Protein AF-A0A969HMY7-F1 (afdb_monomer_lite)

pLDDT: mean 85.23, std 11.76, range [44.53, 96.88]

Secondary structure (DSSP, 8-state):
-HHHHHHHHHHHHHHHT-----------TT----B--HHHHHHIIIIIGGGEEEEEETTTTEEEEEETTS---SSS--EEEEEEEETTTTEEEEEEEE-TTTTT-SEEEEEEEETTTTEEEEEEEE-SS--HHHHHHHHHHHHHHH-

Sequence (147 aa):
MKKKYILAFIVFFFCLGCQSRSGSDRINPEDAHFGTSDASELFFINVRQIYYNREDQTTTQLRIYRLKSWSLSDTLASFRLAIVNNWRYDEAYILIELNALLAPSEVLEIVWQSPTRKQEGKYLFPLPKVNKEAHYKLASQLYQSIR

Structure (mmCIF, N/CA/C/O backbone):
data_AF-A0A969HMY7-F1
#
_entry.id   AF-A0A969HMY7-F1
#
loop_
_atom_site.group_PDB
_atom_site.id
_atom_site.type_symbol
_atom_site.label_atom_id
_atom_site.label_alt_id
_atom_site.label_comp_id
_atom_site.label_asym_id
_atom_site.label_entity_id
_atom_site.label_seq_id
_atom_site.pdbx_PDB_ins_code
_atom_site.Cartn_x
_atom_site.Cartn_y
_atom_site.Cartn_z
_atom_site.occupancy
_atom_site.B_iso_or_equiv
_atom_site.auth_seq_id
_atom_site.auth_comp_id
_atom_site.auth_asym_id
_atom_site.auth_atom_id
_atom_site.pdbx_PDB_model_num
ATOM 1 N N . MET A 1 1 ? -40.151 -45.281 -14.904 1.00 54.94 1 MET A N 1
ATOM 2 C CA . MET A 1 1 ? -39.495 -44.301 -15.805 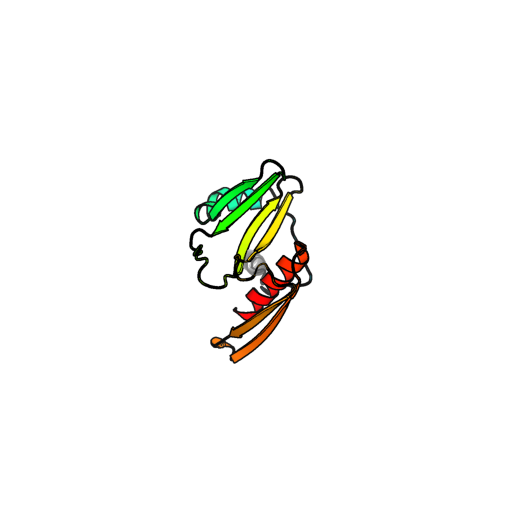1.00 54.94 1 MET A CA 1
ATOM 3 C C . MET A 1 1 ? -39.261 -42.927 -15.164 1.00 54.94 1 MET A C 1
ATOM 5 O O . MET A 1 1 ? -38.141 -42.452 -15.245 1.00 54.94 1 MET A O 1
ATOM 9 N N . LYS A 1 2 ? -40.224 -42.319 -14.449 1.00 58.69 2 LYS A N 1
ATOM 10 C CA . LYS A 1 2 ? -40.117 -40.947 -13.887 1.00 58.69 2 LYS A CA 1
ATOM 11 C C . LYS A 1 2 ? -38.941 -40.684 -12.914 1.00 58.69 2 LYS A C 1
ATOM 13 O O . LYS A 1 2 ? -38.345 -39.618 -12.970 1.00 58.69 2 LYS A O 1
ATOM 18 N N . LYS A 1 3 ? -38.540 -41.659 -12.081 1.00 62.38 3 LYS A N 1
ATOM 19 C CA . LYS A 1 3 ? -37.437 -41.497 -11.101 1.00 62.38 3 LYS A CA 1
ATOM 20 C C . LYS A 1 3 ? -36.046 -41.307 -11.732 1.00 62.38 3 LYS A C 1
ATOM 22 O O . LYS A 1 3 ? -35.223 -40.603 -11.160 1.00 62.38 3 LYS A O 1
ATOM 27 N N . LYS A 1 4 ? -35.793 -41.889 -12.914 1.00 68.75 4 LYS A N 1
ATOM 28 C CA . LYS A 1 4 ? -34.501 -41.752 -13.617 1.00 68.75 4 LYS A CA 1
ATOM 29 C C . LYS A 1 4 ? -34.296 -40.330 -14.157 1.00 68.75 4 LYS A C 1
ATOM 31 O O . LYS A 1 4 ? -33.186 -39.818 -14.107 1.00 68.75 4 LYS A O 1
ATOM 36 N N . TYR A 1 5 ? -35.376 -39.677 -14.589 1.00 75.62 5 TYR A N 1
ATOM 37 C CA . TYR A 1 5 ? -35.342 -38.290 -15.062 1.00 75.62 5 TYR A CA 1
ATOM 38 C C . TYR A 1 5 ? -35.178 -37.282 -13.919 1.00 75.62 5 TYR A C 1
ATOM 40 O O . TYR A 1 5 ? -34.496 -36.282 -14.095 1.00 75.62 5 TYR A O 1
ATOM 48 N N . ILE A 1 6 ? -35.727 -37.570 -12.733 1.00 79.19 6 ILE A N 1
ATOM 49 C CA . ILE A 1 6 ? -35.537 -36.730 -11.536 1.00 79.19 6 ILE A CA 1
ATOM 50 C C . ILE A 1 6 ? -34.076 -36.763 -11.077 1.00 79.19 6 ILE A C 1
ATOM 52 O O . ILE A 1 6 ? -33.502 -35.716 -10.796 1.00 79.19 6 ILE A O 1
ATOM 56 N N . LEU A 1 7 ? -33.448 -37.944 -11.057 1.00 78.44 7 LEU A N 1
ATOM 57 C CA . LEU A 1 7 ? -32.031 -38.060 -10.705 1.00 78.44 7 LEU A CA 1
ATOM 58 C C . LEU A 1 7 ? -31.139 -37.328 -11.719 1.00 78.44 7 LEU A C 1
ATOM 60 O O . LEU A 1 7 ? -30.232 -36.605 -11.322 1.00 78.44 7 LEU A O 1
ATOM 64 N N . ALA A 1 8 ? -31.438 -37.452 -13.016 1.00 78.69 8 ALA A N 1
ATOM 65 C CA . ALA A 1 8 ? -30.724 -36.723 -14.063 1.00 78.69 8 ALA A CA 1
ATOM 66 C C . ALA A 1 8 ? -30.884 -35.197 -13.925 1.00 78.69 8 ALA A C 1
ATOM 68 O O . ALA A 1 8 ? -29.920 -34.461 -14.113 1.00 78.69 8 ALA A O 1
ATOM 69 N N . PHE A 1 9 ? -32.072 -34.725 -13.539 1.00 80.31 9 PHE A N 1
ATOM 70 C CA . PHE A 1 9 ? -32.342 -33.303 -13.331 1.00 80.31 9 PHE A CA 1
ATOM 71 C C . PHE A 1 9 ? -31.593 -32.734 -12.117 1.00 80.31 9 PHE A C 1
ATOM 73 O O . PHE A 1 9 ? -31.049 -31.636 -12.191 1.00 80.31 9 PHE A O 1
ATOM 80 N N . ILE A 1 10 ? -31.501 -33.497 -11.022 1.00 79.38 10 ILE A N 1
ATOM 81 C CA . ILE A 1 10 ? -30.744 -33.102 -9.825 1.00 79.38 10 ILE A CA 1
ATOM 82 C C . ILE A 1 10 ? -29.241 -33.055 -10.130 1.00 79.38 10 ILE A C 1
ATOM 84 O O . ILE A 1 10 ? -28.584 -32.077 -9.787 1.00 79.38 10 ILE A O 1
ATOM 88 N N . VAL A 1 11 ? -28.701 -34.061 -10.827 1.00 79.12 11 VAL A N 1
ATOM 89 C CA . VAL A 1 11 ? -27.284 -34.077 -11.235 1.00 79.12 11 VAL A CA 1
ATOM 90 C C . VAL A 1 11 ? -26.966 -32.899 -12.161 1.00 79.12 11 VAL A C 1
ATOM 92 O O . VAL A 1 11 ? -25.954 -32.231 -11.971 1.00 79.12 11 VAL A O 1
ATOM 95 N N . PHE A 1 12 ? -27.859 -32.575 -13.099 1.00 78.62 12 PHE A N 1
ATOM 96 C CA . PHE A 1 12 ? -27.708 -31.414 -13.976 1.00 78.62 12 PHE A CA 1
ATOM 97 C C . PHE A 1 12 ? -27.688 -30.086 -13.198 1.00 78.62 12 PHE A C 1
ATOM 99 O O . PHE A 1 12 ? -26.846 -29.230 -13.464 1.00 78.62 12 PHE A O 1
ATOM 106 N N . PHE A 1 13 ? -28.547 -29.936 -12.184 1.00 76.44 13 PHE A N 1
ATOM 107 C CA . PHE A 1 13 ? -28.554 -28.756 -11.313 1.00 76.44 13 PHE A CA 1
ATOM 108 C C . PHE A 1 13 ? -27.271 -28.630 -10.477 1.00 76.44 13 PHE A C 1
ATOM 110 O O . PHE A 1 13 ? -26.745 -27.529 -10.322 1.00 76.44 13 PHE A O 1
ATOM 117 N N . PHE A 1 14 ? -26.724 -29.749 -9.991 1.00 72.75 14 PHE A N 1
ATOM 118 C CA . PHE A 1 14 ? -25.447 -29.761 -9.270 1.00 72.75 14 PHE A CA 1
ATOM 119 C C . PHE A 1 14 ? -24.253 -29.415 -10.173 1.00 72.75 14 PHE A C 1
ATOM 121 O O . PHE A 1 14 ? -23.325 -28.749 -9.717 1.00 72.75 14 PHE A O 1
ATOM 128 N N . CYS A 1 15 ? -24.282 -29.785 -11.458 1.00 68.12 15 CYS A N 1
ATOM 129 C CA . CYS A 1 15 ? -23.236 -29.401 -12.412 1.00 68.12 15 CYS A CA 1
ATOM 130 C C . CYS A 1 15 ? -23.243 -27.896 -12.741 1.00 68.12 15 CYS A C 1
ATOM 132 O O . CYS A 1 15 ? -22.179 -27.319 -12.958 1.00 68.12 15 CYS A O 1
ATOM 134 N N . LEU A 1 16 ? -24.409 -27.239 -12.734 1.00 66.81 16 LEU A N 1
ATOM 135 C CA . LEU A 1 16 ? -24.522 -25.792 -12.983 1.00 66.81 16 LEU A CA 1
ATOM 136 C C . LEU A 1 16 ? -24.083 -24.924 -11.791 1.00 66.81 16 LEU A C 1
ATOM 138 O O . LEU A 1 16 ? -23.761 -23.751 -11.978 1.00 66.81 16 LEU A O 1
ATOM 142 N N . GLY A 1 17 ? -24.029 -25.487 -10.578 1.00 61.22 17 GLY A N 1
ATOM 143 C CA . GLY A 1 17 ? -23.541 -24.795 -9.378 1.00 61.22 17 GLY A CA 1
ATOM 144 C C . GLY A 1 17 ? -22.028 -24.554 -9.365 1.00 61.22 17 GLY A C 1
ATOM 145 O O . GLY A 1 17 ? -21.533 -23.795 -8.536 1.00 61.22 17 GLY A O 1
ATOM 146 N N . CYS A 1 18 ? -21.283 -25.158 -10.296 1.00 58.34 18 CYS A N 1
ATOM 147 C CA . CYS A 1 18 ? -19.837 -25.014 -10.398 1.00 58.34 18 CYS A CA 1
ATOM 148 C C . CYS A 1 18 ? -19.448 -23.834 -11.307 1.00 58.34 18 CYS A C 1
ATOM 150 O O . CYS A 1 18 ? -18.643 -23.979 -12.223 1.00 58.34 18 CYS A O 1
ATOM 152 N N . GLN A 1 19 ? -20.006 -22.644 -11.073 1.00 56.34 19 GLN A N 1
ATOM 153 C CA . GLN A 1 19 ? -19.402 -21.429 -11.619 1.00 56.34 19 GLN A CA 1
ATOM 154 C C . GLN A 1 19 ? -18.180 -21.100 -10.764 1.00 56.34 19 GLN A C 1
ATOM 156 O O . GLN A 1 19 ? -18.265 -20.374 -9.774 1.00 56.34 19 GLN A O 1
ATOM 161 N N . SER A 1 20 ? -17.023 -21.661 -11.130 1.00 52.38 20 SER A N 1
ATOM 162 C CA . SER A 1 20 ? -15.755 -21.133 -10.639 1.00 52.38 20 SER A CA 1
ATOM 163 C C . SER A 1 20 ? -15.712 -19.674 -11.069 1.00 52.38 20 SER A C 1
ATOM 165 O O . SER A 1 20 ? -15.653 -19.383 -12.267 1.00 52.38 20 SER A O 1
ATOM 167 N N . ARG A 1 21 ? -15.793 -18.754 -10.110 1.00 44.53 21 ARG A N 1
ATOM 168 C CA . ARG A 1 21 ? -15.573 -17.332 -10.349 1.00 44.53 21 ARG A CA 1
ATOM 169 C C . ARG A 1 21 ? -14.115 -17.169 -10.769 1.00 44.53 21 ARG A C 1
ATOM 171 O O . ARG A 1 21 ? -13.251 -16.890 -9.951 1.00 44.53 21 ARG A O 1
ATOM 178 N N . SER A 1 22 ? -13.841 -17.390 -12.050 1.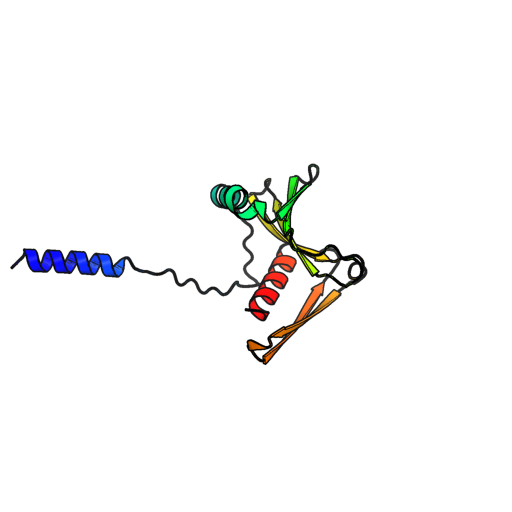00 46.62 22 SER A N 1
ATOM 179 C CA . SER A 1 22 ? -12.597 -17.006 -12.701 1.00 46.62 22 SER A CA 1
ATOM 180 C C . SER A 1 22 ? -12.697 -15.502 -12.935 1.00 46.62 22 SER A C 1
ATOM 182 O O . SER A 1 22 ? -12.946 -15.028 -14.039 1.00 46.62 22 SER A O 1
ATOM 184 N N . GLY A 1 23 ? -12.643 -14.735 -11.842 1.00 48.69 23 GLY A N 1
ATOM 185 C CA . GLY A 1 23 ? -12.366 -13.312 -11.950 1.00 48.69 23 GLY A CA 1
ATOM 186 C C . GLY A 1 23 ? -10.985 -13.203 -12.569 1.00 48.69 23 GLY A C 1
ATOM 187 O O . GLY A 1 23 ? -10.057 -13.861 -12.104 1.00 48.69 23 GLY A O 1
ATOM 188 N N . SER A 1 24 ? -10.848 -12.452 -13.657 1.00 53.94 24 SER A N 1
ATOM 189 C CA . SER A 1 24 ? -9.534 -12.186 -14.220 1.00 53.94 24 SER A CA 1
ATOM 190 C C . SER A 1 24 ? -8.661 -11.587 -13.118 1.00 53.94 24 SER A C 1
ATOM 192 O O . SER A 1 24 ? -8.907 -10.465 -12.687 1.00 53.94 24 SER A O 1
ATOM 194 N N . ASP A 1 25 ? -7.637 -12.318 -12.687 1.00 62.22 25 ASP A N 1
ATOM 195 C CA . ASP A 1 25 ? -6.632 -11.952 -11.673 1.00 62.22 25 ASP A CA 1
ATOM 196 C C . ASP A 1 25 ? -5.800 -10.692 -12.021 1.00 62.22 25 ASP A C 1
ATOM 198 O O . ASP A 1 25 ? -4.745 -10.422 -11.441 1.00 62.22 25 ASP A O 1
ATOM 202 N N . ARG A 1 26 ? -6.234 -9.924 -13.022 1.00 70.81 26 ARG A N 1
ATOM 203 C CA . ARG A 1 26 ? -5.597 -8.702 -13.487 1.00 70.81 26 ARG A CA 1
ATOM 204 C C . ARG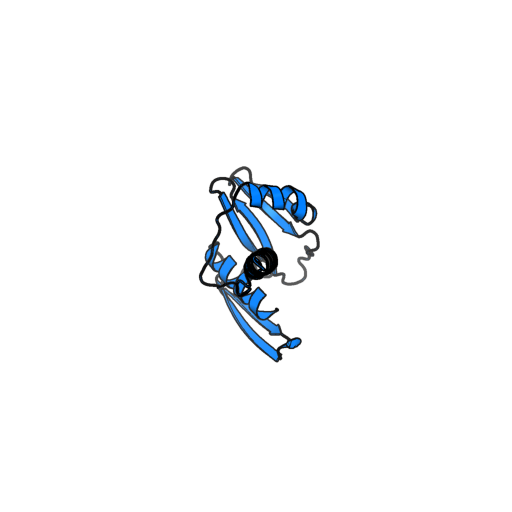 A 1 26 ? -6.110 -7.533 -12.655 1.00 70.81 26 ARG A C 1
ATOM 206 O O . ARG A 1 26 ? -7.199 -7.026 -12.889 1.00 70.81 26 ARG A O 1
ATOM 213 N N . ILE A 1 27 ? -5.291 -7.114 -11.696 1.00 83.88 27 ILE A N 1
ATOM 214 C CA . ILE A 1 27 ? -5.482 -5.882 -10.918 1.00 83.88 27 ILE A CA 1
ATOM 215 C C . ILE A 1 27 ? -5.466 -4.699 -11.889 1.00 83.88 27 ILE A C 1
ATOM 217 O O . ILE A 1 27 ? -4.461 -4.529 -12.561 1.00 83.88 27 ILE A O 1
ATOM 221 N N . ASN A 1 28 ? -6.521 -3.896 -12.008 1.00 88.56 28 ASN A N 1
ATOM 222 C CA . ASN A 1 28 ? -6.511 -2.733 -12.901 1.00 88.56 28 ASN A CA 1
ATOM 223 C C . ASN A 1 28 ? -5.836 -1.530 -12.209 1.00 88.56 28 ASN A C 1
ATOM 225 O O . ASN A 1 28 ? -6.395 -1.036 -11.235 1.00 88.56 28 ASN A O 1
ATOM 229 N N . PRO A 1 29 ? -4.689 -1.011 -12.697 1.00 88.38 29 PRO A N 1
ATOM 230 C CA . PRO A 1 29 ? -3.977 0.082 -12.027 1.00 88.38 29 PRO A CA 1
ATOM 231 C C . PRO A 1 29 ? -4.753 1.402 -11.925 1.00 88.38 29 PRO A C 1
ATOM 233 O O . PRO A 1 29 ? -4.379 2.247 -11.116 1.00 88.38 29 PRO A O 1
ATOM 236 N N . GLU A 1 30 ? -5.796 1.591 -12.739 1.00 89.56 30 GLU A N 1
ATOM 237 C CA . GLU A 1 30 ? -6.615 2.812 -12.751 1.00 89.56 30 GLU A CA 1
ATOM 238 C C . GLU A 1 30 ? -7.921 2.674 -11.947 1.00 89.56 30 GLU A C 1
ATOM 240 O O . GLU A 1 30 ? -8.657 3.647 -11.816 1.00 89.56 30 GLU A O 1
ATOM 245 N N . ASP A 1 31 ? -8.228 1.486 -11.414 1.00 90.56 31 ASP A N 1
ATOM 246 C CA . ASP A 1 31 ? -9.476 1.201 -10.689 1.00 90.56 31 ASP A CA 1
ATOM 247 C C . ASP A 1 31 ? -9.179 0.845 -9.227 1.00 90.56 31 ASP A C 1
ATOM 249 O O . ASP A 1 31 ? -9.227 -0.313 -8.804 1.00 90.56 31 ASP A O 1
ATOM 253 N N . ALA A 1 32 ? -8.783 1.863 -8.465 1.00 91.50 32 ALA A N 1
ATOM 254 C CA . ALA A 1 32 ? -8.428 1.711 -7.063 1.00 91.50 32 ALA A CA 1
ATOM 255 C C . ALA A 1 32 ? -9.679 1.615 -6.174 1.00 91.50 32 ALA A C 1
ATOM 257 O O . ALA A 1 32 ? -10.520 2.512 -6.168 1.00 91.50 32 ALA A O 1
ATOM 258 N N . HIS A 1 33 ? -9.744 0.562 -5.355 1.00 92.19 33 HIS A N 1
ATOM 259 C CA . HIS A 1 33 ? -10.764 0.378 -4.318 1.00 92.19 33 HIS A CA 1
ATOM 260 C C . HIS A 1 33 ? -10.086 0.281 -2.955 1.00 92.19 33 HIS A C 1
ATOM 262 O O . HIS A 1 33 ? -9.249 -0.597 -2.745 1.00 92.19 33 HIS A O 1
ATOM 268 N N . PHE A 1 34 ? -10.450 1.175 -2.036 1.00 95.50 34 PHE A N 1
ATOM 269 C CA . PHE A 1 34 ? -9.833 1.255 -0.705 1.00 95.50 34 PHE A CA 1
ATOM 270 C C . PHE A 1 34 ? -10.746 0.800 0.430 1.00 95.50 34 PHE A C 1
ATOM 272 O O . PHE A 1 34 ? -10.258 0.592 1.535 1.00 95.50 34 PHE A O 1
ATOM 279 N N . GLY A 1 35 ? -12.046 0.644 0.168 1.00 95.62 35 GLY A N 1
ATOM 280 C CA . GLY A 1 35 ? -13.024 0.285 1.190 1.00 95.62 35 GLY A CA 1
ATOM 281 C C . GLY A 1 35 ? -12.715 -1.059 1.849 1.00 95.62 35 GLY A C 1
ATOM 282 O O . GLY A 1 35 ? -12.400 -2.046 1.176 1.00 95.62 35 GLY A O 1
ATOM 283 N N . THR A 1 36 ? -12.831 -1.105 3.169 1.00 93.25 36 THR A N 1
ATOM 284 C CA . THR A 1 36 ? -12.728 -2.318 3.976 1.00 93.25 36 THR A CA 1
ATOM 285 C C . THR A 1 36 ? -14.087 -2.694 4.555 1.00 93.25 36 THR A C 1
ATOM 287 O O . THR A 1 36 ? -15.074 -1.976 4.442 1.00 93.25 36 THR A O 1
ATOM 290 N N . SER A 1 37 ? -14.155 -3.895 5.122 1.00 93.88 37 SER A N 1
ATOM 291 C CA . SER A 1 37 ? -15.297 -4.346 5.911 1.00 93.88 37 SER A CA 1
ATOM 292 C C . SER A 1 37 ? -14.779 -4.924 7.218 1.00 93.88 37 SER A C 1
ATOM 294 O O . SER A 1 37 ? -13.648 -5.422 7.250 1.00 93.88 37 SER A O 1
ATOM 296 N N . ASP A 1 38 ? -15.624 -4.958 8.246 1.00 92.38 38 ASP A N 1
ATOM 297 C CA . ASP A 1 38 ? -15.311 -5.594 9.530 1.00 92.38 38 ASP A CA 1
ATOM 298 C C . ASP A 1 38 ? -14.793 -7.026 9.347 1.00 92.38 38 ASP A C 1
ATOM 300 O O . ASP A 1 38 ? -13.848 -7.453 10.006 1.00 92.38 38 ASP A O 1
ATOM 304 N N . ALA A 1 39 ? -15.373 -7.772 8.400 1.00 94.00 39 ALA A N 1
ATOM 305 C CA . ALA A 1 39 ? -14.949 -9.133 8.091 1.00 94.00 39 ALA A CA 1
ATOM 306 C C . ALA A 1 39 ? -13.520 -9.178 7.524 1.00 94.00 39 ALA A C 1
ATOM 308 O O . ALA A 1 39 ? -12.716 -10.017 7.939 1.00 94.00 39 ALA A O 1
ATOM 309 N N . SER A 1 40 ? -13.187 -8.272 6.598 1.00 92.31 40 SER A N 1
ATOM 310 C CA . SER A 1 40 ? -11.843 -8.166 6.016 1.00 92.31 40 SER A CA 1
ATOM 311 C C . SER A 1 40 ? -10.809 -7.737 7.059 1.00 92.31 40 SER A C 1
ATOM 313 O O . SER A 1 40 ? -9.707 -8.291 7.093 1.00 92.31 40 SER A O 1
ATOM 315 N N . GLU A 1 41 ? -11.160 -6.781 7.922 1.00 92.75 41 GLU A N 1
ATOM 316 C CA . GLU A 1 41 ? -10.290 -6.327 9.007 1.00 92.75 41 GLU A CA 1
ATOM 317 C C . GLU A 1 41 ? -10.051 -7.451 10.021 1.00 92.75 41 GLU A C 1
ATOM 319 O O . GLU A 1 41 ? -8.901 -7.775 10.325 1.00 92.75 41 GLU A O 1
ATOM 324 N N . LEU A 1 42 ? -11.114 -8.111 10.485 1.00 94.12 42 LEU A N 1
ATOM 325 C CA . LEU A 1 42 ? -11.022 -9.206 11.447 1.00 94.12 42 LEU A CA 1
ATOM 326 C C . LEU A 1 42 ? -10.207 -10.379 10.888 1.00 94.12 42 LEU A C 1
ATOM 328 O O . LEU A 1 42 ? -9.381 -10.958 11.599 1.00 94.12 42 LEU A O 1
ATOM 332 N N . PHE A 1 43 ? -10.386 -10.706 9.604 1.00 95.62 43 PHE A N 1
ATOM 333 C CA . PHE A 1 43 ? -9.554 -11.695 8.922 1.00 95.62 43 PHE A CA 1
ATOM 334 C C . PHE A 1 43 ? -8.079 -11.284 8.930 1.00 95.62 43 PHE A C 1
ATOM 336 O O . PHE A 1 43 ? -7.214 -12.093 9.275 1.00 95.62 43 PHE A O 1
ATOM 343 N N . PHE A 1 44 ? -7.771 -10.034 8.576 1.00 95.69 44 PHE A N 1
ATOM 344 C CA . PHE A 1 44 ? -6.394 -9.555 8.570 1.00 95.69 44 PHE A CA 1
ATOM 345 C C . PHE A 1 44 ? -5.771 -9.632 9.968 1.00 95.69 44 PHE A C 1
ATOM 347 O O . PHE A 1 44 ? -4.682 -10.187 10.108 1.00 95.69 44 PHE A O 1
ATOM 354 N N . ILE A 1 45 ? -6.472 -9.156 10.999 1.00 93.94 45 ILE A N 1
ATOM 355 C CA . ILE A 1 45 ? -6.004 -9.168 12.392 1.00 93.94 45 ILE A CA 1
ATOM 356 C C . ILE A 1 45 ? -5.725 -10.598 12.871 1.00 93.94 45 ILE A C 1
ATOM 358 O O . ILE A 1 45 ? -4.655 -10.867 13.416 1.00 93.94 45 ILE A O 1
ATOM 362 N N . ASN A 1 46 ? -6.645 -11.529 12.621 1.00 96.88 46 ASN A N 1
ATOM 363 C CA . ASN A 1 46 ? -6.544 -12.886 13.158 1.00 96.88 46 ASN A CA 1
ATOM 364 C C . ASN A 1 46 ? -5.583 -13.787 12.372 1.00 96.88 46 ASN A C 1
ATOM 366 O O . ASN A 1 46 ? -4.993 -14.698 12.948 1.00 96.88 46 ASN A O 1
ATOM 370 N N . VAL A 1 47 ? -5.427 -13.558 11.064 1.00 96.00 47 VAL A N 1
ATOM 371 C CA . VAL A 1 47 ? -4.695 -14.478 10.176 1.00 96.00 47 VAL A CA 1
ATOM 372 C C . VAL A 1 47 ? -3.387 -13.882 9.667 1.00 96.00 47 VAL A C 1
ATOM 374 O O . VAL A 1 47 ? -2.377 -14.578 9.576 1.00 96.00 47 VAL A O 1
ATOM 377 N N . ARG A 1 48 ? -3.382 -12.602 9.287 1.00 95.75 48 ARG A N 1
ATOM 378 C CA . ARG A 1 48 ? -2.267 -11.987 8.549 1.00 95.75 48 ARG A CA 1
ATOM 379 C C . ARG A 1 48 ? -1.380 -11.101 9.414 1.00 95.75 48 ARG A C 1
ATOM 381 O O . ARG A 1 48 ? -0.182 -11.038 9.152 1.00 95.75 48 ARG A O 1
ATOM 388 N N . GLN A 1 49 ? -1.920 -10.455 10.445 1.00 95.75 49 GLN A N 1
ATOM 389 C CA . GLN A 1 49 ? -1.200 -9.461 11.245 1.00 95.75 49 GLN A CA 1
ATOM 390 C C . GLN A 1 49 ? 0.089 -10.015 11.864 1.00 95.75 49 GLN A C 1
ATOM 392 O O . GLN A 1 49 ? 1.057 -9.274 12.014 1.00 95.75 49 GLN A O 1
ATOM 397 N N . ILE A 1 50 ? 0.150 -11.313 12.176 1.00 96.44 50 ILE A N 1
ATOM 398 C CA . ILE A 1 50 ? 1.328 -11.958 12.779 1.00 96.44 50 ILE A CA 1
ATOM 399 C C . ILE A 1 50 ? 2.626 -11.748 11.978 1.00 96.44 50 ILE A C 1
ATOM 401 O O . ILE A 1 50 ? 3.709 -11.707 12.569 1.00 96.44 50 ILE A O 1
ATOM 405 N N . TYR A 1 51 ? 2.528 -11.549 10.659 1.00 96.88 51 TYR A N 1
ATOM 406 C CA . TYR A 1 51 ? 3.669 -11.322 9.768 1.00 96.88 51 TYR A CA 1
ATOM 407 C C . TYR A 1 51 ? 4.147 -9.864 9.738 1.00 96.88 51 TYR A C 1
ATOM 409 O O . TYR A 1 51 ? 5.167 -9.571 9.115 1.00 96.88 51 TYR A O 1
ATOM 417 N N . TYR A 1 52 ? 3.444 -8.951 10.409 1.00 96.69 52 TYR A N 1
ATOM 418 C CA . TYR A 1 52 ? 3.681 -7.515 10.327 1.00 96.69 52 TYR A CA 1
ATOM 419 C C . TYR A 1 52 ? 4.041 -6.917 11.687 1.00 96.69 52 TYR A C 1
ATOM 421 O O . TYR A 1 52 ? 3.546 -7.333 12.735 1.00 96.69 52 TYR A O 1
ATOM 429 N N . ASN A 1 53 ? 4.909 -5.913 11.659 1.00 95.44 53 ASN A N 1
ATOM 430 C CA . ASN A 1 53 ? 5.077 -4.952 12.736 1.00 95.44 53 ASN A CA 1
ATOM 431 C C . ASN A 1 53 ? 3.972 -3.905 12.609 1.00 95.44 53 ASN A C 1
ATOM 433 O O . ASN A 1 53 ? 3.763 -3.370 11.519 1.00 95.44 53 ASN A O 1
ATOM 437 N N . ARG A 1 54 ? 3.272 -3.637 13.711 1.00 94.88 54 ARG A N 1
ATOM 438 C CA . ARG A 1 54 ? 2.199 -2.644 13.782 1.00 94.88 54 ARG A CA 1
ATOM 439 C C . ARG A 1 54 ? 2.725 -1.367 14.429 1.00 94.88 54 ARG A C 1
ATOM 441 O O . ARG A 1 54 ? 3.305 -1.430 15.509 1.00 94.88 54 ARG A O 1
ATOM 448 N N . GLU A 1 55 ? 2.485 -0.236 13.784 1.00 94.75 55 GLU A N 1
ATOM 449 C CA . GLU A 1 55 ? 2.657 1.105 14.340 1.00 94.75 55 GLU A CA 1
ATOM 450 C C . GLU A 1 55 ? 1.282 1.770 14.426 1.00 94.75 55 GLU A C 1
ATOM 452 O O . GLU A 1 55 ? 0.578 1.886 13.422 1.00 94.75 55 GLU A O 1
ATOM 457 N N . ASP A 1 56 ? 0.896 2.190 15.629 1.00 93.19 56 ASP A N 1
ATOM 458 C CA . ASP A 1 56 ? -0.370 2.873 15.877 1.00 93.19 56 ASP A CA 1
ATOM 459 C C . ASP A 1 56 ? -0.113 4.390 15.957 1.00 93.19 56 ASP A C 1
ATOM 461 O O . ASP A 1 56 ? 0.534 4.871 16.889 1.00 93.19 56 ASP A O 1
ATOM 465 N N . GLN A 1 57 ? -0.622 5.158 14.991 1.00 89.69 57 GLN A N 1
ATOM 466 C CA . GLN A 1 57 ? -0.551 6.620 15.002 1.00 89.69 57 GLN A CA 1
ATOM 467 C C . GLN A 1 57 ? -1.816 7.199 15.633 1.00 89.69 57 GLN A C 1
ATOM 469 O O . GLN A 1 57 ? -2.848 7.382 14.984 1.00 89.69 57 GLN A O 1
ATOM 474 N N . THR A 1 58 ? -1.735 7.508 16.924 1.00 81.50 58 THR A N 1
ATOM 475 C CA . THR A 1 58 ? -2.874 7.987 17.722 1.00 81.50 58 THR A CA 1
ATOM 476 C C . THR A 1 58 ? -3.439 9.318 17.226 1.00 81.50 58 THR A C 1
ATOM 478 O O . THR A 1 58 ? -4.653 9.503 17.232 1.00 81.50 58 THR A O 1
ATOM 481 N N . THR A 1 59 ? -2.586 10.220 16.735 1.00 85.19 59 THR A N 1
ATOM 482 C CA . THR A 1 59 ? -2.993 11.545 16.241 1.00 85.19 59 THR A CA 1
ATOM 483 C C . THR A 1 59 ? -3.782 11.476 14.934 1.00 85.19 59 THR A C 1
ATOM 485 O O . THR A 1 59 ? -4.754 12.205 14.756 1.00 85.19 59 THR A O 1
ATOM 488 N N . THR A 1 60 ? -3.365 10.611 14.009 1.00 84.25 60 THR A N 1
ATOM 489 C CA . THR A 1 60 ? -3.973 10.481 12.673 1.00 84.25 60 THR A CA 1
ATOM 490 C C . THR A 1 60 ? -5.014 9.373 12.609 1.00 84.25 60 THR A C 1
ATOM 492 O O . THR A 1 60 ? -5.708 9.265 11.603 1.00 84.25 60 THR A O 1
ATOM 495 N N . GLN A 1 61 ? -5.152 8.582 13.680 1.00 87.50 61 GLN A N 1
ATOM 496 C CA . GLN A 1 61 ? -6.025 7.412 13.726 1.00 87.50 61 GLN A CA 1
ATOM 497 C C . GLN A 1 61 ? -5.680 6.404 12.617 1.00 87.50 61 GLN A C 1
ATOM 499 O O . GLN A 1 61 ? -6.553 5.764 12.043 1.00 87.50 61 GLN A O 1
ATOM 504 N N . LEU A 1 62 ? -4.389 6.242 12.325 1.00 93.44 62 LEU A N 1
ATOM 505 C CA . LEU A 1 62 ? -3.900 5.276 11.345 1.00 93.44 62 LEU A CA 1
ATOM 506 C C . LEU A 1 62 ? -3.213 4.111 12.050 1.00 93.44 62 LEU A C 1
ATOM 508 O O . LEU A 1 62 ? -2.495 4.300 13.032 1.00 93.44 62 LEU A O 1
ATOM 512 N N . ARG A 1 63 ? -3.394 2.904 11.514 1.00 95.50 63 ARG A N 1
ATOM 513 C CA . ARG A 1 63 ? -2.569 1.741 11.858 1.00 95.50 63 ARG A CA 1
ATOM 514 C C . ARG A 1 63 ? -1.730 1.368 10.650 1.00 95.50 63 ARG A C 1
ATOM 516 O O . ARG A 1 63 ? -2.274 1.110 9.579 1.00 95.50 63 ARG A O 1
ATOM 523 N N . ILE A 1 64 ? -0.415 1.339 10.819 1.00 95.88 64 ILE A N 1
ATOM 524 C CA . ILE A 1 64 ? 0.533 1.033 9.749 1.00 95.88 64 ILE A CA 1
ATOM 525 C C . ILE A 1 64 ? 1.139 -0.341 10.016 1.00 95.88 64 ILE A C 1
ATOM 527 O O . ILE A 1 64 ? 1.691 -0.598 11.085 1.00 95.88 64 ILE A O 1
ATOM 531 N N . TYR A 1 65 ? 1.049 -1.229 9.034 1.00 96.50 65 TYR A N 1
ATOM 532 C CA . TYR A 1 65 ? 1.557 -2.591 9.104 1.00 96.50 65 TYR A CA 1
ATOM 533 C C . TYR A 1 65 ? 2.709 -2.765 8.117 1.00 96.50 65 TYR A C 1
ATOM 535 O O . TYR A 1 65 ? 2.518 -2.694 6.902 1.00 96.50 65 TYR A O 1
ATOM 543 N N . ARG A 1 66 ? 3.908 -3.045 8.636 1.00 95.25 66 ARG A N 1
ATOM 544 C CA . ARG A 1 66 ? 5.128 -3.283 7.847 1.00 95.25 66 ARG A CA 1
ATOM 545 C C . ARG A 1 66 ? 5.561 -4.729 7.968 1.00 95.25 66 ARG A C 1
ATOM 547 O O . ARG A 1 66 ? 5.616 -5.263 9.071 1.00 95.25 66 ARG A O 1
ATOM 554 N N . LEU A 1 67 ? 5.851 -5.383 6.851 1.00 94.88 67 LEU A N 1
ATOM 555 C CA . LEU A 1 67 ? 6.173 -6.808 6.859 1.00 94.88 67 LEU A CA 1
ATOM 556 C C . LEU A 1 67 ? 7.499 -7.060 7.606 1.00 94.88 67 LEU A C 1
ATOM 558 O O . LEU A 1 67 ? 8.516 -6.445 7.298 1.00 94.88 67 LEU A O 1
ATOM 562 N N . LYS A 1 68 ? 7.499 -7.983 8.578 1.00 93.19 68 LYS A N 1
ATOM 563 C CA . LYS A 1 68 ? 8.643 -8.252 9.477 1.00 93.19 68 LYS A CA 1
ATOM 564 C C . LYS A 1 68 ? 9.906 -8.720 8.762 1.00 93.19 68 LYS A C 1
ATOM 566 O O . LYS A 1 68 ? 11.002 -8.496 9.256 1.00 93.19 68 LYS A O 1
ATOM 571 N N . SER A 1 69 ? 9.751 -9.397 7.627 1.00 89.94 69 SER A N 1
ATOM 572 C CA . SER A 1 69 ? 10.868 -9.951 6.858 1.00 89.94 69 SER A CA 1
ATOM 573 C C . SER A 1 69 ? 11.657 -8.898 6.079 1.00 89.94 69 SER A C 1
ATOM 575 O O . SER A 1 69 ? 12.664 -9.232 5.459 1.00 89.94 69 SER A O 1
ATOM 577 N N . TRP A 1 70 ? 11.195 -7.647 6.048 1.00 84.81 70 TRP A N 1
ATOM 578 C CA . TRP A 1 70 ? 11.890 -6.582 5.341 1.00 84.81 70 TRP A CA 1
ATOM 579 C C . TRP A 1 70 ? 13.125 -6.131 6.110 1.00 84.81 70 TRP A C 1
ATOM 581 O O . TRP A 1 70 ? 13.057 -5.820 7.297 1.00 84.81 70 TRP A O 1
ATOM 591 N N . SER A 1 71 ? 14.252 -6.045 5.404 1.00 74.12 71 SER A N 1
ATOM 592 C CA . SER A 1 71 ? 15.468 -5.453 5.952 1.00 74.12 71 SER A CA 1
ATOM 593 C C . SER A 1 71 ? 15.288 -3.943 6.115 1.00 74.12 71 SER A C 1
ATOM 595 O O . SER A 1 71 ? 14.859 -3.243 5.192 1.00 74.12 71 SER A O 1
ATOM 597 N N . LEU A 1 72 ? 15.648 -3.435 7.293 1.00 73.25 72 LEU A N 1
ATOM 598 C CA . LEU A 1 72 ? 15.698 -2.003 7.592 1.00 73.25 72 LEU A CA 1
ATOM 599 C C . LEU A 1 72 ? 17.052 -1.382 7.227 1.00 73.25 72 LEU A C 1
ATOM 601 O O . LEU A 1 72 ? 17.392 -0.329 7.745 1.00 73.25 72 LEU A O 1
ATOM 605 N N . SER A 1 73 ? 17.836 -2.029 6.360 1.00 77.19 73 SER A N 1
ATOM 606 C CA . SER A 1 73 ? 19.150 -1.509 5.995 1.00 77.19 73 SER A CA 1
ATOM 607 C C . SER A 1 73 ? 19.060 -0.121 5.358 1.00 77.19 73 SER A C 1
ATOM 609 O O . SER A 1 73 ? 18.379 0.075 4.349 1.00 77.19 73 SER A O 1
ATOM 611 N N . ASP A 1 74 ? 19.826 0.813 5.911 1.00 78.31 74 ASP A N 1
ATOM 612 C CA . ASP A 1 74 ? 20.001 2.161 5.369 1.00 78.31 74 ASP A CA 1
ATOM 613 C C . ASP A 1 74 ? 21.205 2.264 4.423 1.00 78.31 74 ASP A C 1
ATOM 615 O O . ASP A 1 74 ? 21.493 3.331 3.891 1.00 78.31 74 ASP A O 1
ATOM 619 N N . THR A 1 75 ? 21.908 1.154 4.179 1.00 83.62 75 THR A N 1
ATOM 620 C CA . THR A 1 75 ? 23.100 1.130 3.315 1.00 83.62 75 THR A CA 1
ATOM 621 C C . THR A 1 75 ? 22.781 0.943 1.834 1.00 83.62 75 THR A C 1
ATOM 623 O O . THR A 1 75 ? 23.632 1.205 0.989 1.00 83.62 75 THR A O 1
ATOM 626 N N . LEU A 1 76 ? 21.569 0.489 1.505 1.00 84.38 76 LEU A N 1
ATOM 627 C CA . LEU A 1 76 ? 21.120 0.247 0.135 1.00 84.38 76 LEU A CA 1
ATOM 628 C C . LEU A 1 76 ? 19.798 0.959 -0.100 1.00 84.38 76 LEU A C 1
ATOM 630 O O . LEU A 1 76 ? 18.934 0.947 0.774 1.00 84.38 76 LEU A O 1
ATOM 634 N N . ALA A 1 77 ? 19.621 1.551 -1.279 1.00 83.31 77 ALA A N 1
ATOM 635 C CA . ALA A 1 77 ? 18.343 2.125 -1.684 1.00 83.31 77 ALA A CA 1
ATOM 636 C C . ALA A 1 77 ? 17.241 1.059 -1.568 1.00 83.31 77 ALA A C 1
ATOM 638 O O . ALA A 1 77 ? 17.344 -0.012 -2.168 1.00 83.31 77 ALA A O 1
ATOM 639 N N . SER A 1 78 ? 16.211 1.330 -0.763 1.00 83.44 78 SER A N 1
ATOM 640 C CA . SER A 1 78 ? 15.143 0.364 -0.500 1.00 83.44 78 SER A CA 1
ATOM 641 C C . SER A 1 78 ? 13.766 0.956 -0.764 1.00 83.44 78 SER A C 1
ATOM 643 O O . SER A 1 78 ? 13.466 2.094 -0.407 1.00 83.44 78 SER A O 1
ATOM 645 N N . PHE A 1 79 ? 12.937 0.139 -1.407 1.00 83.94 79 PHE A N 1
ATOM 646 C CA . PHE A 1 79 ? 11.560 0.433 -1.778 1.00 83.94 79 PHE A CA 1
ATOM 647 C C . PHE A 1 79 ? 10.655 -0.508 -1.002 1.00 83.94 79 PHE A C 1
ATOM 649 O O . PHE A 1 79 ? 10.698 -1.697 -1.290 1.00 83.94 79 PHE A O 1
ATOM 656 N N . ARG A 1 80 ? 9.877 -0.018 -0.031 1.00 89.00 80 ARG A N 1
ATOM 657 C CA . ARG A 1 80 ? 9.078 -0.845 0.887 1.00 89.00 80 ARG A CA 1
ATOM 658 C C . ARG A 1 80 ? 7.588 -0.617 0.752 1.00 89.00 80 ARG A C 1
ATOM 660 O O . ARG A 1 80 ? 7.157 0.472 0.401 1.00 89.00 80 ARG A O 1
ATOM 667 N N . LEU A 1 81 ? 6.811 -1.654 1.053 1.00 91.81 81 LEU A N 1
ATOM 668 C CA . LEU A 1 81 ? 5.355 -1.579 1.097 1.00 91.81 81 LEU A CA 1
ATOM 669 C C . LEU A 1 81 ? 4.873 -1.693 2.542 1.00 91.81 81 LEU A C 1
ATOM 671 O O . LEU A 1 81 ? 5.220 -2.644 3.249 1.00 91.81 81 LEU A O 1
ATOM 675 N N . ALA A 1 82 ? 4.029 -0.754 2.944 1.00 94.56 82 ALA A N 1
ATOM 676 C CA . ALA A 1 82 ? 3.268 -0.799 4.179 1.00 94.56 82 ALA A CA 1
ATOM 677 C C . ALA A 1 82 ? 1.771 -0.856 3.861 1.00 94.56 82 ALA A C 1
ATOM 679 O O . ALA A 1 82 ? 1.314 -0.288 2.871 1.00 94.56 82 ALA A O 1
ATOM 680 N N . ILE A 1 83 ? 1.002 -1.541 4.703 1.00 96.25 83 ILE A N 1
ATOM 681 C CA . ILE A 1 83 ? -0.461 -1.482 4.666 1.00 96.25 83 ILE A CA 1
ATOM 682 C C . ILE A 1 83 ? -0.883 -0.428 5.678 1.00 96.25 83 ILE A C 1
ATOM 684 O O . ILE A 1 83 ? -0.538 -0.534 6.853 1.00 96.25 83 ILE A O 1
ATOM 688 N N . VAL A 1 84 ? -1.629 0.572 5.236 1.00 96.25 84 VAL A N 1
ATOM 689 C CA . VAL A 1 84 ? -2.223 1.582 6.107 1.00 96.25 84 VAL A CA 1
ATOM 690 C C . VAL A 1 84 ? -3.699 1.256 6.251 1.00 96.25 84 VAL A C 1
ATOM 692 O O . VAL A 1 84 ? -4.400 1.168 5.251 1.00 96.25 84 VAL A O 1
ATOM 695 N N . ASN A 1 85 ? -4.155 1.063 7.484 1.00 95.94 85 ASN A N 1
ATOM 696 C CA . ASN A 1 85 ? -5.564 0.958 7.843 1.00 95.94 85 ASN A CA 1
ATOM 697 C C . ASN A 1 85 ? -6.000 2.287 8.471 1.00 95.94 85 ASN A C 1
ATOM 699 O O . ASN A 1 85 ? -5.488 2.694 9.520 1.00 95.94 85 ASN A O 1
ATOM 703 N N . ASN A 1 86 ? -6.938 2.948 7.808 1.00 94.50 86 ASN A N 1
ATOM 704 C CA . ASN A 1 86 ? -7.620 4.138 8.265 1.00 94.50 86 ASN A CA 1
ATOM 705 C C . ASN A 1 86 ? -9.012 3.750 8.777 1.00 94.50 86 ASN A C 1
ATOM 707 O O . ASN A 1 86 ? -10.014 3.857 8.068 1.00 94.50 86 ASN A O 1
ATOM 711 N N . TRP A 1 87 ? -9.053 3.312 10.034 1.00 86.19 87 TRP A N 1
ATOM 712 C CA . TRP A 1 87 ? -10.262 2.794 10.682 1.00 86.19 87 TRP A CA 1
ATOM 713 C C . TRP A 1 87 ? -11.370 3.842 10.840 1.00 86.19 87 TRP A C 1
ATOM 715 O O . TRP A 1 87 ? -12.507 3.496 11.123 1.00 86.19 87 TRP A O 1
ATOM 725 N N . ARG A 1 88 ? -11.058 5.133 10.670 1.00 89.56 88 ARG A N 1
ATOM 726 C CA . ARG A 1 88 ? -12.058 6.205 10.724 1.00 89.56 88 ARG A CA 1
ATOM 727 C C . ARG A 1 88 ? -12.940 6.257 9.474 1.00 89.56 88 ARG A C 1
ATOM 729 O O . ARG A 1 88 ? -14.068 6.734 9.559 1.00 89.56 88 ARG A O 1
ATOM 736 N N . TYR A 1 89 ? -12.401 5.852 8.328 1.00 93.69 89 TYR A N 1
ATOM 737 C CA . TYR A 1 89 ? -13.077 5.949 7.032 1.00 93.69 89 TYR A CA 1
ATOM 738 C C . TYR A 1 89 ? -13.345 4.578 6.405 1.00 93.69 89 TYR A C 1
ATOM 740 O O . TYR A 1 89 ? -13.731 4.527 5.243 1.00 93.69 89 TYR A O 1
ATOM 748 N N . ASP A 1 90 ? -13.126 3.492 7.152 1.00 93.81 90 ASP A N 1
ATOM 749 C CA . ASP A 1 90 ? -13.213 2.117 6.652 1.00 93.81 90 ASP A CA 1
ATOM 750 C C . ASP A 1 90 ? -12.380 1.929 5.378 1.00 93.81 90 ASP A C 1
ATOM 752 O O . ASP A 1 90 ? -12.845 1.412 4.362 1.00 93.81 90 ASP A O 1
ATOM 756 N N . GLU A 1 91 ? -11.130 2.404 5.415 1.00 95.50 91 GLU A N 1
ATOM 757 C CA . GLU A 1 91 ? -10.210 2.313 4.284 1.00 95.50 91 GLU A CA 1
ATOM 758 C C . GLU A 1 91 ? -8.922 1.577 4.643 1.00 95.50 91 GLU A C 1
ATOM 760 O O . GLU A 1 91 ? -8.333 1.781 5.704 1.00 95.50 91 GLU A O 1
ATOM 765 N N . ALA A 1 92 ? -8.410 0.794 3.697 1.00 95.94 92 ALA A N 1
ATOM 766 C CA . ALA A 1 92 ? -7.045 0.307 3.724 1.00 95.94 92 ALA A CA 1
ATOM 767 C C . ALA A 1 92 ? -6.374 0.494 2.367 1.00 95.94 92 ALA A C 1
ATOM 769 O O . ALA A 1 92 ? -6.962 0.265 1.311 1.00 95.94 92 ALA A O 1
ATOM 770 N N . TYR A 1 93 ? -5.112 0.905 2.395 1.00 95.81 93 TYR A N 1
ATOM 771 C CA . TYR A 1 93 ? -4.336 1.166 1.191 1.00 95.81 93 TYR A CA 1
ATOM 772 C C . TYR A 1 93 ? -2.866 0.814 1.383 1.00 95.81 93 TYR A C 1
ATOM 774 O O . TYR A 1 93 ? -2.369 0.653 2.498 1.00 95.81 93 TYR A O 1
ATOM 782 N N . ILE A 1 94 ? -2.167 0.672 0.260 1.00 94.56 94 ILE A N 1
ATOM 783 C CA . ILE A 1 94 ? -0.724 0.465 0.245 1.00 94.56 94 ILE A CA 1
ATOM 784 C C . ILE A 1 94 ? -0.034 1.822 0.293 1.00 94.56 94 ILE A C 1
ATOM 786 O O . ILE A 1 94 ? -0.388 2.733 -0.451 1.00 94.56 94 ILE A O 1
ATOM 790 N N . LEU A 1 95 ? 0.971 1.930 1.150 1.00 93.50 95 LEU A N 1
ATOM 791 C CA . LEU A 1 95 ? 1.907 3.039 1.200 1.00 93.50 95 LEU A CA 1
ATOM 792 C C . LEU A 1 95 ? 3.277 2.536 0.755 1.00 93.50 95 LEU A C 1
ATOM 794 O O . LEU A 1 95 ? 3.746 1.493 1.209 1.00 93.50 95 LEU A O 1
ATOM 798 N N . ILE A 1 96 ? 3.912 3.292 -0.13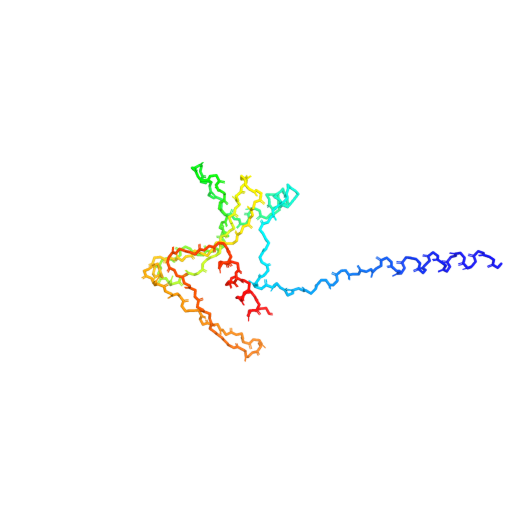3 1.00 91.56 96 ILE A N 1
ATOM 799 C CA . ILE A 1 96 ? 5.289 3.045 -0.549 1.00 91.56 96 ILE A CA 1
ATOM 800 C C . ILE A 1 96 ? 6.195 3.886 0.333 1.00 91.56 96 ILE A C 1
ATOM 802 O O . ILE A 1 96 ? 6.085 5.110 0.350 1.00 91.56 96 ILE A O 1
ATOM 806 N N . GLU A 1 97 ? 7.100 3.220 1.034 1.00 89.19 97 GLU A N 1
ATOM 807 C CA . GLU A 1 97 ? 8.092 3.843 1.893 1.00 89.19 97 GLU A CA 1
ATOM 808 C C . GLU A 1 97 ? 9.477 3.697 1.279 1.00 89.19 97 GLU A C 1
ATOM 810 O O . GLU A 1 97 ? 9.911 2.605 0.910 1.00 89.19 97 GLU A O 1
ATOM 815 N N . LEU A 1 98 ? 10.185 4.813 1.205 1.00 88.00 98 LEU A N 1
ATOM 816 C CA . LEU A 1 98 ? 11.555 4.879 0.729 1.00 88.00 98 LEU A CA 1
ATOM 817 C C . LEU A 1 98 ? 12.473 5.138 1.921 1.00 88.00 98 LEU A C 1
ATOM 819 O O . LEU A 1 98 ? 12.077 5.804 2.879 1.00 88.00 98 LEU A O 1
ATOM 823 N N . ASN A 1 99 ? 13.696 4.619 1.885 1.00 87.62 99 ASN A N 1
ATOM 824 C CA . ASN A 1 99 ? 14.692 5.006 2.880 1.00 87.62 99 ASN A CA 1
ATOM 825 C C . ASN A 1 99 ? 15.365 6.342 2.528 1.00 87.62 99 ASN A C 1
ATOM 827 O O . ASN A 1 99 ? 15.165 6.907 1.451 1.00 87.62 99 ASN A O 1
ATOM 831 N N . ALA A 1 100 ? 16.181 6.848 3.456 1.00 85.00 100 ALA A N 1
ATOM 832 C CA . ALA A 1 100 ? 16.797 8.171 3.362 1.00 85.00 100 ALA A CA 1
ATOM 833 C C . ALA A 1 100 ? 17.631 8.382 2.085 1.00 85.00 100 ALA A C 1
ATOM 835 O O . ALA A 1 100 ? 17.721 9.504 1.598 1.00 85.00 100 ALA A O 1
ATOM 836 N N . LEU A 1 101 ? 18.187 7.310 1.509 1.00 85.44 101 LEU A N 1
ATOM 837 C CA . LEU A 1 101 ? 18.961 7.369 0.266 1.00 85.44 101 LEU A CA 1
ATOM 838 C C . LEU A 1 101 ? 18.124 7.794 -0.951 1.00 85.44 101 LEU A C 1
ATOM 840 O O . LEU A 1 101 ? 18.666 8.362 -1.893 1.00 85.44 101 LEU A O 1
ATOM 844 N N . LEU A 1 102 ? 16.816 7.525 -0.936 1.00 82.75 102 LEU A N 1
ATOM 845 C CA . LEU A 1 102 ? 15.888 7.859 -2.021 1.00 82.75 102 LEU A CA 1
ATOM 846 C C . LEU A 1 102 ? 14.989 9.063 -1.690 1.00 82.75 102 LEU A C 1
ATOM 848 O O . LEU A 1 102 ? 14.416 9.665 -2.596 1.00 82.75 102 LEU A O 1
ATOM 852 N N . ALA A 1 103 ? 14.900 9.440 -0.410 1.00 71.94 103 ALA A N 1
ATOM 853 C CA . ALA A 1 103 ? 14.061 10.526 0.095 1.00 71.94 103 ALA A CA 1
ATOM 854 C C . ALA A 1 103 ? 14.267 11.918 -0.553 1.00 71.94 103 ALA A C 1
ATOM 856 O O . ALA A 1 103 ? 13.265 12.618 -0.698 1.00 71.94 103 ALA A O 1
ATOM 857 N N . PRO A 1 104 ? 15.481 12.359 -0.955 1.00 74.06 104 PRO A N 1
ATOM 858 C CA . PRO A 1 104 ? 15.660 13.695 -1.538 1.00 74.06 104 PRO A CA 1
ATOM 859 C C . PRO A 1 104 ? 15.272 13.800 -3.025 1.00 74.06 104 PRO A C 1
ATOM 861 O O . PRO A 1 104 ? 15.489 14.846 -3.630 1.00 74.06 104 PRO A O 1
ATOM 864 N N . SER A 1 105 ? 14.724 12.746 -3.637 1.00 78.81 105 SER A N 1
ATOM 865 C CA . SER A 1 105 ? 14.380 12.743 -5.066 1.00 78.81 105 SER A CA 1
ATOM 866 C C . SER A 1 105 ? 12.993 13.345 -5.319 1.00 78.81 105 SER A C 1
ATOM 868 O O . SER A 1 105 ? 12.056 13.064 -4.578 1.00 78.81 105 SER A O 1
ATOM 870 N N . GLU A 1 106 ? 12.830 14.114 -6.399 1.00 84.12 106 GLU A N 1
ATOM 871 C CA . GLU A 1 106 ? 11.511 14.601 -6.854 1.00 84.12 106 GLU A CA 1
ATOM 872 C C . GLU A 1 106 ? 10.736 13.538 -7.640 1.00 84.12 106 GLU A C 1
ATOM 874 O O . GLU A 1 106 ? 9.508 13.505 -7.633 1.00 84.12 106 GLU A O 1
ATOM 879 N N . VAL A 1 107 ? 11.455 12.647 -8.322 1.00 87.31 107 VAL A N 1
ATOM 880 C CA . VAL A 1 107 ? 10.888 11.531 -9.076 1.00 87.31 107 VAL A CA 1
ATOM 881 C C . VAL A 1 107 ? 11.775 10.317 -8.867 1.00 87.31 107 VAL A C 1
ATOM 883 O O . VAL A 1 107 ? 12.994 10.394 -9.012 1.00 87.31 107 VAL A O 1
ATOM 886 N N . LEU A 1 108 ? 11.157 9.187 -8.547 1.00 88.38 108 LEU A N 1
ATOM 887 C CA . LEU A 1 108 ? 11.819 7.895 -8.519 1.00 88.38 108 LEU A CA 1
ATOM 888 C C . LEU A 1 108 ? 11.569 7.180 -9.853 1.00 88.38 108 LEU A C 1
ATOM 890 O O . LEU A 1 108 ? 10.427 6.869 -10.196 1.00 88.38 108 LEU A O 1
ATOM 894 N N . GLU A 1 109 ? 12.640 6.917 -10.601 1.00 90.50 109 GLU A N 1
ATOM 895 C CA . GLU A 1 109 ? 12.606 6.042 -11.776 1.00 90.50 109 GLU A CA 1
ATOM 896 C C . GLU A 1 109 ? 12.844 4.596 -11.335 1.00 90.50 109 GLU A C 1
ATOM 898 O O . GLU A 1 109 ? 13.880 4.263 -10.760 1.00 90.50 109 GLU A O 1
ATOM 903 N N . ILE A 1 110 ? 11.873 3.727 -11.605 1.00 89.44 110 ILE A N 1
ATOM 904 C CA . ILE A 1 110 ? 11.926 2.310 -11.254 1.00 89.44 110 ILE A CA 1
ATOM 905 C C . ILE A 1 110 ? 12.085 1.514 -12.538 1.00 89.44 110 ILE A C 1
ATOM 907 O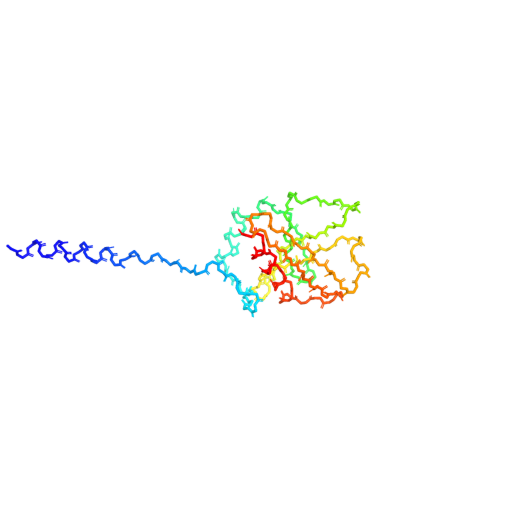 O . ILE A 1 110 ? 11.152 1.414 -13.337 1.00 89.44 110 ILE A O 1
ATOM 911 N N . VAL A 1 111 ? 13.268 0.937 -12.719 1.00 91.19 111 VAL A N 1
ATOM 912 C CA . VAL A 1 111 ? 13.571 0.027 -13.824 1.00 91.19 111 VAL A CA 1
ATOM 913 C C . VAL A 1 111 ? 13.346 -1.402 -13.349 1.00 91.19 111 VAL A C 1
ATOM 915 O O . VAL A 1 111 ? 13.862 -1.799 -12.304 1.00 91.19 111 VAL A O 1
ATOM 918 N N . TRP A 1 112 ? 12.578 -2.179 -14.104 1.00 90.06 112 TRP A N 1
ATOM 919 C CA . TRP A 1 112 ? 12.313 -3.578 -13.788 1.00 90.06 112 TRP A CA 1
ATOM 920 C C . TRP A 1 112 ? 12.607 -4.475 -14.982 1.00 90.06 112 TRP A C 1
ATOM 922 O O . TRP A 1 112 ? 12.473 -4.076 -16.138 1.00 90.06 112 TRP A O 1
ATOM 932 N N . GLN A 1 113 ? 12.967 -5.716 -14.673 1.00 90.69 113 GLN A N 1
ATOM 933 C CA . GLN A 1 113 ? 13.181 -6.774 -15.645 1.00 90.69 113 GLN A CA 1
ATOM 934 C C . GLN A 1 113 ? 12.538 -8.056 -15.118 1.00 90.69 113 GLN A C 1
ATOM 936 O O . GLN A 1 113 ? 12.728 -8.425 -13.960 1.00 90.69 113 GLN A O 1
ATOM 941 N N . SER A 1 114 ? 11.780 -8.741 -15.970 1.00 86.88 114 SER A N 1
ATOM 942 C CA . SER A 1 114 ? 11.232 -10.069 -15.713 1.00 86.88 114 SER A CA 1
ATOM 943 C C . SER A 1 114 ? 12.052 -11.103 -16.487 1.00 86.88 114 SER A C 1
ATOM 945 O O . SER A 1 114 ? 11.891 -11.214 -17.709 1.00 86.88 114 SER A O 1
ATOM 947 N N . PRO A 1 115 ? 12.917 -11.888 -15.813 1.00 80.06 115 PRO A N 1
ATOM 948 C CA . PRO A 1 115 ? 13.701 -12.932 -16.471 1.00 80.06 115 PRO A CA 1
ATOM 949 C C . PRO A 1 115 ? 12.804 -13.981 -17.135 1.00 80.06 115 PRO A C 1
ATOM 951 O O . PRO A 1 115 ? 13.080 -14.431 -18.245 1.00 80.06 115 PRO A O 1
ATOM 954 N N . THR A 1 116 ? 11.692 -14.320 -16.478 1.00 82.81 116 THR A N 1
ATOM 955 C CA . THR A 1 116 ? 10.734 -15.332 -16.934 1.00 82.81 116 THR A CA 1
ATOM 956 C C . THR A 1 116 ? 10.043 -14.925 -18.233 1.00 82.81 116 THR A C 1
ATOM 958 O O . THR A 1 116 ? 9.875 -15.753 -19.125 1.00 82.81 116 THR A O 1
ATOM 961 N N . ARG A 1 117 ? 9.655 -13.649 -18.361 1.00 81.44 117 ARG A N 1
ATOM 962 C CA . ARG A 1 117 ? 8.926 -13.139 -19.534 1.00 81.44 117 ARG A CA 1
ATOM 963 C C . ARG A 1 117 ? 9.816 -12.463 -20.577 1.00 81.44 117 ARG A C 1
ATOM 965 O O . ARG A 1 117 ? 9.310 -12.114 -21.639 1.00 81.44 117 ARG A O 1
ATOM 972 N N . LYS A 1 118 ? 11.113 -12.280 -20.295 1.00 84.94 118 LYS A N 1
ATOM 973 C CA . LYS A 1 118 ? 12.044 -11.470 -21.108 1.00 84.94 118 LYS A CA 1
ATOM 974 C C . LYS A 1 118 ? 11.475 -10.080 -21.419 1.00 84.94 118 LYS A C 1
ATOM 976 O O . LYS A 1 118 ? 11.600 -9.579 -22.531 1.00 84.94 118 LYS A O 1
ATOM 981 N N . GLN A 1 119 ? 10.799 -9.497 -20.434 1.00 88.44 119 GLN A N 1
ATOM 982 C CA . GLN A 1 119 ? 10.221 -8.161 -20.514 1.00 88.44 119 GLN A CA 1
ATOM 983 C C . GLN A 1 119 ? 10.968 -7.240 -19.566 1.00 88.44 119 GLN A C 1
ATOM 985 O O . GLN A 1 119 ? 11.443 -7.669 -18.515 1.00 88.44 119 GLN A O 1
ATOM 990 N N . GLU A 1 120 ? 11.030 -5.977 -19.935 1.00 92.88 120 GLU A N 1
ATOM 991 C CA . GLU A 1 120 ? 11.577 -4.914 -19.115 1.00 92.88 120 GLU A CA 1
ATOM 992 C C . GLU A 1 120 ? 10.713 -3.673 -19.271 1.00 92.88 120 GLU A C 1
ATOM 994 O O . GLU A 1 120 ? 9.916 -3.552 -20.209 1.00 92.88 120 GLU A O 1
ATOM 999 N N . GLY A 1 121 ? 10.856 -2.753 -18.333 1.00 92.19 121 GLY A N 1
ATOM 1000 C CA . GLY A 1 121 ? 10.107 -1.519 -18.369 1.00 92.19 121 GLY A CA 1
ATOM 1001 C C . GLY A 1 121 ? 10.581 -0.531 -17.330 1.00 92.19 121 GLY A C 1
ATOM 1002 O O . GLY A 1 121 ? 11.478 -0.792 -16.524 1.00 92.19 121 GLY A O 1
ATOM 1003 N N . LYS A 1 122 ? 9.951 0.637 -17.383 1.00 94.00 122 LYS A N 1
ATOM 1004 C CA . LYS A 1 122 ? 10.242 1.756 -16.504 1.00 94.00 122 LYS A CA 1
ATOM 1005 C C . LYS A 1 122 ? 8.945 2.344 -15.984 1.00 94.00 122 LYS A C 1
ATOM 1007 O O . LYS A 1 122 ? 7.999 2.525 -16.751 1.00 94.00 122 LYS A O 1
ATOM 1012 N N . TYR A 1 123 ? 8.926 2.671 -14.701 1.00 92.50 123 TYR A N 1
ATOM 1013 C CA . TYR A 1 123 ? 7.860 3.440 -14.077 1.00 92.50 123 TYR A CA 1
ATOM 1014 C C . TYR A 1 123 ? 8.436 4.695 -13.443 1.00 92.50 123 TYR A C 1
ATOM 1016 O O . TYR A 1 123 ? 9.529 4.670 -12.882 1.00 92.50 123 TYR A O 1
ATOM 1024 N N . LEU A 1 124 ? 7.686 5.787 -13.539 1.00 90.50 124 LEU A N 1
ATOM 1025 C CA . LEU A 1 124 ? 8.012 7.044 -12.884 1.00 90.50 124 LEU A CA 1
ATOM 1026 C C . LEU A 1 124 ? 7.071 7.231 -11.705 1.00 90.50 124 LEU A C 1
ATOM 1028 O O . LEU A 1 124 ? 5.854 7.111 -11.849 1.00 90.50 124 LEU A O 1
ATOM 1032 N N . PHE A 1 125 ? 7.645 7.537 -10.550 1.00 89.56 125 PHE A N 1
ATOM 1033 C CA . PHE A 1 125 ? 6.902 7.759 -9.325 1.00 89.56 125 PHE A CA 1
ATOM 1034 C C . PHE A 1 125 ? 7.210 9.151 -8.778 1.00 89.56 125 PHE A C 1
ATOM 1036 O O . PHE A 1 125 ? 8.334 9.383 -8.326 1.00 89.56 125 PHE A O 1
ATOM 1043 N N . PRO A 1 126 ? 6.259 10.096 -8.853 1.00 85.00 126 PRO A N 1
ATOM 1044 C CA . PRO A 1 126 ? 6.480 11.445 -8.350 1.00 85.00 126 PRO A CA 1
ATOM 1045 C C . PRO A 1 126 ? 6.589 11.431 -6.821 1.00 85.00 126 PRO A C 1
ATOM 1047 O O . PRO A 1 126 ? 5.916 10.648 -6.165 1.00 85.00 126 PRO A O 1
ATOM 1050 N N . LEU A 1 127 ? 7.404 12.310 -6.249 1.00 83.88 127 LEU A N 1
ATOM 1051 C CA . LEU A 1 127 ? 7.586 12.570 -4.815 1.00 83.88 127 LEU A CA 1
ATOM 1052 C C . LEU A 1 127 ?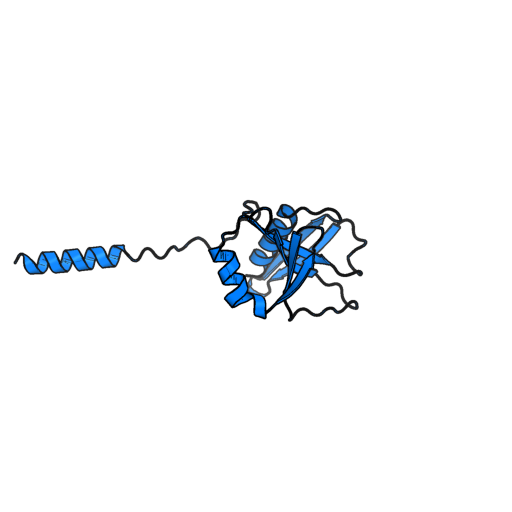 7.477 14.098 -4.592 1.00 83.88 127 LEU A C 1
ATOM 1054 O O . LEU A 1 127 ? 7.556 14.845 -5.566 1.00 83.88 127 LEU A O 1
ATOM 1058 N N . PRO A 1 128 ? 7.271 14.636 -3.367 1.00 63.72 128 PRO A N 1
ATOM 1059 C CA . PRO A 1 128 ? 7.127 13.999 -2.050 1.00 63.72 128 PRO A CA 1
ATOM 1060 C C . PRO A 1 128 ? 5.687 13.999 -1.479 1.00 63.72 128 PRO A C 1
ATOM 1062 O O . PRO A 1 128 ? 5.492 13.794 -0.283 1.00 63.72 128 PRO A O 1
ATOM 1065 N N . LYS A 1 129 ? 4.654 14.241 -2.297 1.00 69.88 129 LYS A N 1
ATOM 1066 C CA . LYS A 1 129 ? 3.241 14.293 -1.857 1.00 69.88 129 LYS A CA 1
ATOM 1067 C C . LYS A 1 129 ? 2.362 13.371 -2.690 1.00 69.88 129 LYS A C 1
ATOM 1069 O O . LYS A 1 129 ? 1.540 13.814 -3.489 1.00 69.88 129 LYS A O 1
ATOM 1074 N N . VAL A 1 130 ? 2.581 12.078 -2.511 1.00 84.00 130 VAL A N 1
ATOM 1075 C CA . VAL A 1 130 ? 1.871 11.034 -3.244 1.00 84.00 130 VAL A CA 1
ATOM 1076 C C . VAL A 1 130 ? 0.575 10.688 -2.522 1.00 84.00 130 VAL A C 1
ATOM 1078 O O . VAL A 1 130 ? 0.564 10.514 -1.305 1.00 84.00 130 VAL A O 1
ATOM 1081 N N . ASN A 1 131 ? -0.526 10.609 -3.265 1.00 91.50 131 ASN A N 1
ATOM 1082 C CA . ASN A 1 131 ? -1.804 10.141 -2.738 1.00 91.50 131 ASN A CA 1
ATOM 1083 C C . ASN A 1 131 ? -1.904 8.605 -2.796 1.00 91.50 131 ASN A C 1
ATOM 1085 O O . ASN A 1 131 ? -1.120 7.925 -3.464 1.00 91.50 131 ASN A O 1
ATOM 1089 N N . LYS A 1 132 ? -2.882 8.040 -2.083 1.00 93.06 132 LYS A N 1
ATOM 1090 C CA . LYS A 1 132 ? -3.107 6.585 -2.023 1.00 93.06 132 LYS A CA 1
ATOM 1091 C C . LYS A 1 132 ? -3.348 5.965 -3.408 1.00 93.06 132 LYS A C 1
ATOM 1093 O O . LYS A 1 132 ? -2.935 4.834 -3.644 1.00 93.06 132 LYS A O 1
ATOM 1098 N N . GLU A 1 133 ? -3.926 6.715 -4.346 1.00 94.00 133 GLU A N 1
ATOM 1099 C CA . GLU A 1 133 ? -4.160 6.304 -5.734 1.00 94.00 133 GLU A CA 1
ATOM 1100 C C . GLU A 1 133 ? -2.850 6.108 -6.500 1.00 94.00 133 GLU A C 1
ATOM 1102 O O . GLU A 1 133 ? -2.663 5.085 -7.155 1.00 94.00 133 GLU A O 1
ATOM 1107 N N . ALA A 1 134 ? -1.902 7.037 -6.387 1.00 93.00 134 ALA A N 1
ATOM 1108 C CA . ALA A 1 134 ? -0.604 6.902 -7.036 1.00 93.00 134 ALA A CA 1
ATOM 1109 C C . ALA A 1 134 ? 0.238 5.775 -6.409 1.00 93.00 134 ALA A C 1
ATOM 1111 O O . ALA A 1 134 ? 0.920 5.048 -7.137 1.00 93.00 134 ALA A O 1
ATOM 1112 N N . HIS A 1 135 ? 0.134 5.553 -5.092 1.00 93.94 135 HIS A N 1
ATOM 1113 C CA . HIS A 1 135 ? 0.722 4.368 -4.457 1.00 93.94 135 HIS A CA 1
ATOM 1114 C C . HIS A 1 135 ? 0.114 3.065 -4.989 1.00 93.94 135 HIS A C 1
ATOM 1116 O O . HIS A 1 135 ? 0.851 2.146 -5.354 1.00 93.94 135 HIS A O 1
ATOM 1122 N N . TYR A 1 136 ? -1.217 2.992 -5.072 1.00 94.38 136 TYR A N 1
ATOM 1123 C CA . TYR A 1 136 ? -1.933 1.844 -5.623 1.00 94.38 136 TYR A CA 1
ATOM 1124 C C . TYR A 1 136 ? -1.532 1.567 -7.072 1.00 94.38 136 TYR A C 1
ATOM 1126 O O . TYR A 1 136 ? -1.226 0.425 -7.420 1.00 94.38 136 TYR A O 1
ATOM 1134 N N . LYS A 1 137 ? -1.495 2.611 -7.905 1.00 93.94 137 LYS A N 1
ATOM 1135 C CA . LYS A 1 137 ? -1.150 2.514 -9.322 1.00 93.94 137 LYS A CA 1
ATOM 1136 C C . LYS A 1 137 ? 0.232 1.908 -9.509 1.00 93.94 137 LYS A C 1
ATOM 1138 O O . LYS A 1 137 ? 0.367 0.916 -10.226 1.00 93.94 137 LYS A O 1
ATOM 1143 N N . LEU A 1 138 ? 1.238 2.443 -8.816 1.00 93.25 138 LEU A N 1
ATOM 1144 C CA . LEU A 1 138 ? 2.595 1.918 -8.915 1.00 93.25 138 LEU A CA 1
ATOM 1145 C C . LEU A 1 138 ? 2.692 0.484 -8.374 1.00 93.25 138 LEU A C 1
ATOM 1147 O O . LEU A 1 138 ? 3.275 -0.377 -9.030 1.00 93.25 138 LEU A O 1
ATOM 1151 N N . ALA A 1 139 ? 2.109 0.197 -7.207 1.00 92.56 139 ALA A N 1
ATOM 1152 C CA . ALA A 1 139 ? 2.134 -1.150 -6.637 1.00 92.56 139 ALA A CA 1
ATOM 1153 C C . ALA A 1 139 ? 1.475 -2.179 -7.576 1.00 92.56 139 ALA A C 1
ATOM 1155 O O . ALA A 1 139 ? 2.010 -3.272 -7.773 1.00 92.56 139 ALA A O 1
ATOM 1156 N N . SER A 1 140 ? 0.359 -1.808 -8.208 1.00 92.56 140 SER A N 1
ATOM 1157 C CA . SER A 1 140 ? -0.356 -2.638 -9.182 1.00 92.56 140 SER A CA 1
ATOM 1158 C C . SER A 1 140 ? 0.472 -2.873 -10.444 1.00 92.56 140 SER A C 1
ATOM 1160 O O . SER A 1 140 ? 0.599 -4.013 -10.891 1.00 92.56 140 SER A O 1
ATOM 1162 N N . GLN A 1 141 ? 1.088 -1.820 -10.988 1.00 92.44 141 GLN A N 1
ATOM 1163 C CA . GLN A 1 141 ? 1.993 -1.904 -12.137 1.00 92.44 141 GLN A CA 1
ATOM 1164 C C . GLN A 1 141 ? 3.197 -2.814 -11.856 1.00 92.44 141 GLN A C 1
ATOM 1166 O O . GLN A 1 141 ? 3.515 -3.691 -12.661 1.00 92.44 141 GLN A O 1
ATOM 1171 N N . LEU A 1 142 ? 3.832 -2.667 -10.690 1.00 90.81 142 LEU A N 1
ATOM 1172 C CA . LEU A 1 142 ? 4.954 -3.513 -10.280 1.00 90.81 142 LEU A CA 1
ATOM 1173 C C . LEU A 1 142 ? 4.530 -4.971 -10.110 1.00 90.81 142 LEU A C 1
ATOM 1175 O O . LEU A 1 142 ? 5.186 -5.857 -10.653 1.00 90.81 142 LEU A O 1
ATOM 1179 N N . TYR A 1 143 ? 3.412 -5.230 -9.428 1.00 89.44 143 TYR A N 1
ATOM 1180 C CA . TYR A 1 143 ? 2.887 -6.584 -9.251 1.00 89.44 143 TYR A CA 1
ATOM 1181 C C . TYR A 1 143 ? 2.603 -7.268 -10.596 1.00 89.44 143 TYR A C 1
ATOM 1183 O O . TYR A 1 143 ? 2.998 -8.413 -10.817 1.00 89.44 143 TYR A O 1
ATOM 1191 N N . GLN A 1 144 ? 1.980 -6.548 -11.533 1.00 88.31 144 GLN A N 1
ATOM 1192 C CA . GLN A 1 144 ? 1.745 -7.045 -12.887 1.00 88.31 144 GLN A CA 1
ATOM 1193 C C . GLN A 1 144 ? 3.030 -7.267 -13.687 1.00 88.31 144 GLN A C 1
ATOM 1195 O O . GLN A 1 144 ? 3.027 -8.083 -14.603 1.00 88.31 144 GLN A O 1
ATOM 1200 N N . SER A 1 145 ? 4.110 -6.554 -13.380 1.00 88.31 145 SER A N 1
ATOM 1201 C CA . SER A 1 145 ? 5.391 -6.655 -14.091 1.00 88.31 145 SER A CA 1
ATOM 1202 C C . SER A 1 145 ? 6.230 -7.853 -13.653 1.00 88.31 145 SER A C 1
ATOM 1204 O O . SER A 1 145 ? 6.984 -8.405 -14.452 1.00 88.31 145 SER A O 1
ATOM 1206 N N . ILE A 1 146 ? 6.070 -8.287 -12.400 1.00 80.81 146 ILE A N 1
ATOM 1207 C CA . ILE A 1 146 ? 6.836 -9.400 -11.821 1.00 80.81 146 ILE A CA 1
ATOM 1208 C C . ILE A 1 146 ? 6.112 -10.754 -11.864 1.00 80.81 146 ILE A C 1
ATOM 1210 O O . ILE A 1 146 ? 6.779 -11.778 -11.745 1.00 80.81 146 ILE A O 1
ATOM 1214 N N . ARG A 1 147 ? 4.781 -10.779 -12.029 1.00 71.56 147 ARG A N 1
ATOM 1215 C CA . ARG A 1 147 ? 3.963 -12.011 -12.035 1.00 71.56 147 ARG A CA 1
ATOM 1216 C C . ARG A 1 147 ? 4.130 -12.868 -13.290 1.00 71.56 147 ARG A C 1
ATOM 1218 O O . ARG A 1 147 ? 4.237 -14.098 -13.161 1.00 71.56 147 ARG A O 1
#

Foldseek 3Di:
DVVVVVVVVVVVVVVVVPPPPPPPPQDDLQDDDFAADPVRVVCCVVPPQVQWDWDQDPVQRKIKTFGPPDDPDLPDWDWGWIWIQNVVRRGIAIDIDTHPVCQVDQKDWDWDAAPVVRDIDIDIQGDDDDDRSSRSSVVSVVVVRHD

Radius of gyration: 21.88 Å; chains: 1; bounding box: 63×59×39 Å

=== Feature glossary ===
Legend for the data blocks above and below:

— What the protein is —

Sequence gives the chain of amino acids in standard one-letter code (A=alanine, C=cysteine, …, Y=tyrosine), read N→C. It is the only feature that is directly encoded by the gene; all structural features are derived from the folded form of this sequence.

The annotation block draws on four external resources. InterPro: which protein families and domains the sequence belongs to. GO: standardized terms for what the protein does, what process it participates in, and where in the cell it acts. CATH: which structural fold it has in the CATH hierarchy. Organism: the species of origin.

— Where its atoms are —

Atomic coordinates in PDBx/mmCIF format — the same representation the Protein Data Bank distributes. Each line of the _atom_site loop places one backbone atom in Cartesian space (units: ångströms, origin: arbitrary).

Six rendered views show the 3D structure from the faces of a cube — i.e. along ±x, ±y, ±z. Rendering representation is drawn randomly per protein from cartoon (secondary-structure ribbons), sticks (backbone bonds), or molecular surface; coloring is either N→C rainbow (blue at the N-terminus through red at the C-terminus) or one color per chain.

— Local backbone conformation —

DSSP 8-state secondary structure assigns each residue one of H (α-helix), G (3₁₀-helix), I (π-helix), E (extended β-strand), B (isolated β-bridge), T (hydrogen-bonded turn), S (bend), or '-' (coil). The assignment is computed from backbone hydrogen-bond geometry via the Kabsch–Sander algorithm.

P-SEA three-state annotation labels each residue as helix, strand, or coil based purely on the geometry of the Cα trace. It serves as a fallback when the full backbone (and thus DSSP) is unavailable.

φ (phi) and ψ (psi) are the two rotatable backbone dihedrals per residue: φ is the C(i-1)–N–Cα–C torsion, ψ is the N–Cα–C–N(i+1) torsion, both in degrees on (−180°, 180°]. α-helical residues cluster near (−60°, −45°); β-strand residues near (−120°, +130°). A Ramachandran plot is simply a scatter of (φ, ψ) for every residue.

— Global shape and packing —

Radius of gyration (Rg) is the root-mean-square distance of Cα atoms from their centroid — a single number for overall size and compactness. A globular domain of N residues has Rg ≈ 2.2·N^0.38 Å; an extended or disordered chain has a much larger Rg. The Cα contact count is the number of residue pairs whose Cα atoms are within 8 Å and are more than four positions apart in sequence — a standard proxy for tertiary packing density. The bounding box is the smallest axis-aligned box enclosing all Cα atoms.

Accessible surface area quantifies burial. A residue with SASA near zero is packed into the hydrophobic core; one with SASA >100 Å² sits on the surface. Computed here via the Shrake–Rupley numerical algorithm with a 1.4 Å probe.

The contact map is a binary N×N matrix image: pixel (i, j) is dark where Cα_i and Cα_j are within 8 Å and |i−j|>4. Because the |i−j|>4 filter removes local helical contacts, off-diagonal stripes parallel to the main diagonal indicate parallel β-sheets; stripes perpendicular to it indicate antiparallel β-sheets. The Ramachandran plot scatters every residue's (φ, ψ) pair against the sterically allowed regions. The PAE heatmap renders the predicted-aligned-error matrix.

— Structural neighborhood —

A 3Di character summarizes, for each residue, the relative orientation of the Cα frame of its nearest spatial neighbor. Because it encodes fold topology rather than chemistry, 3Di alignments detect remote structural similarity that sequence alignment misses.

Structural nearest neighbors (via Foldseek easy-search vs the PDB). Reported per hit: target PDB id, E-value, and alignment TM-score. A TM-score above ~0.5 is the conventional threshold for 'same fold'.

— Confidence and disorder —

For AlphaFold models, the B-factor field carries pLDDT — the model's own estimate of local accuracy on a 0–100 scale. Regions with pLDDT<50 should be treated as essentially unmodeled; they often correspond to intrinsically disordered segments.

B-factor (Debye–Waller factor) reflects atomic displacement in the crystal lattice. It is an experimental observable (units Å²), not a prediction; low values mean the atom is pinned down, high values mean it moves or is heterogeneous across the crystal.

Predicted Aligned Error (PAE) is an AlphaFold confidence matrix: entry (i, j) is the expected error in the position of residue j, in ångströms, when the prediction is superimposed on the true structure at residue i. Low PAE within a block of residues means that block is internally rigid and well-predicted; high PAE between two blocks means their relative placement is uncertain even if each block individually is confident.